Protein AF-A0AA44JVM0-F1 (afdb_monomer_lite)

Foldseek 3Di:
DDPVVVVVVCVVCVQQKDFDDDVNHGPDIDHRPVRVVVVVVVVVVVVVVVVCVVCVPPDDDDDDPVVD

Sequence (68 aa):
MTSRILANIAISAYGESVTALNRNEPAFCYAPAEAYKLMMDRLEDLELISLVNERESEESISVDIDDL

Secondary structure (DSSP, 8-state):
--THHHHHHHHHTTT--EEEEETTEEEEEE--HHHHHHHHHHHHHHHHHHHHHHHTTSPP----GGG-

pLDDT: mean 89.37, std 9.7, range [54.44, 98.44]

Structure (mmCIF, N/CA/C/O backbone):
data_AF-A0AA44JVM0-F1
#
_entry.id   AF-A0AA44JVM0-F1
#
loop_
_atom_site.group_PDB
_atom_site.id
_atom_site.type_symbol
_atom_site.label_atom_id
_atom_site.label_alt_id
_atom_site.label_comp_id
_atom_site.label_asym_id
_atom_site.label_entity_id
_atom_site.label_seq_id
_atom_site.pdbx_PDB_ins_code
_atom_site.Cartn_x
_atom_site.Cartn_y
_atom_site.Cartn_z
_atom_site.occupancy
_atom_site.B_iso_or_equiv
_atom_site.auth_seq_id
_atom_site.auth_comp_id
_atom_site.auth_asym_id
_atom_site.auth_atom_id
_atom_site.pdbx_PDB_model_num
ATOM 1 N N . MET A 1 1 ? 11.234 14.934 -24.349 1.00 54.44 1 MET A N 1
ATOM 2 C CA . MET A 1 1 ? 11.016 13.489 -24.120 1.00 54.44 1 MET A CA 1
ATOM 3 C C . MET A 1 1 ? 9.623 13.143 -24.607 1.00 54.44 1 MET A C 1
ATOM 5 O O . MET A 1 1 ? 8.651 13.611 -24.036 1.00 54.44 1 MET A O 1
ATOM 9 N N . THR A 1 2 ? 9.515 12.441 -25.729 1.00 55.97 2 THR A N 1
ATOM 10 C CA . THR A 1 2 ? 8.236 12.165 -26.394 1.00 55.97 2 THR A CA 1
ATOM 11 C C . THR A 1 2 ? 7.476 11.071 -25.633 1.00 55.97 2 THR A C 1
ATOM 13 O O . THR A 1 2 ? 8.052 10.023 -25.349 1.00 55.97 2 THR A O 1
ATOM 16 N N . SER A 1 3 ? 6.186 11.293 -25.348 1.00 63.84 3 SER A N 1
ATOM 17 C CA . SER A 1 3 ? 5.255 10.391 -24.626 1.00 63.84 3 SER A CA 1
ATOM 18 C C . SER A 1 3 ? 5.313 8.905 -25.053 1.00 63.84 3 SER A C 1
ATOM 20 O O . SER A 1 3 ? 5.060 8.006 -24.255 1.00 63.84 3 SER A O 1
ATOM 22 N N . ARG A 1 4 ? 5.750 8.626 -26.285 1.00 72.75 4 ARG A N 1
ATOM 23 C CA . ARG A 1 4 ? 5.816 7.288 -26.888 1.00 72.75 4 ARG A CA 1
ATOM 24 C C . ARG A 1 4 ? 6.828 6.321 -26.250 1.00 72.75 4 ARG A C 1
ATOM 26 O O . ARG A 1 4 ? 6.620 5.117 -26.316 1.00 72.75 4 ARG A O 1
ATOM 33 N N . ILE A 1 5 ? 7.914 6.814 -25.647 1.00 74.50 5 ILE A N 1
ATOM 34 C CA . ILE A 1 5 ? 8.939 5.942 -25.032 1.00 74.50 5 ILE A CA 1
ATOM 35 C C . ILE A 1 5 ? 8.435 5.355 -23.709 1.00 74.50 5 ILE A C 1
ATOM 37 O O . ILE A 1 5 ? 8.602 4.164 -23.467 1.00 74.50 5 ILE A O 1
ATOM 41 N N . LEU A 1 6 ? 7.770 6.170 -22.886 1.00 71.00 6 LEU A N 1
ATOM 42 C CA . LEU A 1 6 ? 7.223 5.731 -21.598 1.00 71.00 6 LEU A CA 1
ATOM 43 C C . LEU A 1 6 ? 6.138 4.663 -21.781 1.00 71.00 6 LEU A C 1
ATOM 45 O O . LEU A 1 6 ? 6.133 3.672 -21.058 1.00 71.00 6 LEU A O 1
ATOM 49 N N . ALA A 1 7 ? 5.281 4.821 -22.796 1.00 72.69 7 ALA A N 1
ATOM 50 C CA . ALA A 1 7 ? 4.266 3.825 -23.134 1.00 72.69 7 ALA A CA 1
ATOM 51 C C . ALA A 1 7 ? 4.886 2.465 -23.501 1.00 72.69 7 ALA A C 1
ATOM 53 O O . ALA A 1 7 ? 4.433 1.430 -23.021 1.00 72.69 7 ALA A O 1
ATOM 54 N N . ASN A 1 8 ? 5.961 2.458 -24.295 1.00 78.44 8 ASN A N 1
ATOM 55 C CA . ASN A 1 8 ? 6.641 1.213 -24.658 1.00 78.44 8 ASN A CA 1
ATOM 56 C C . ASN A 1 8 ? 7.304 0.537 -23.452 1.00 78.44 8 ASN A C 1
ATOM 58 O O . ASN A 1 8 ? 7.244 -0.685 -23.350 1.00 78.44 8 ASN A O 1
ATOM 62 N N . ILE A 1 9 ? 7.899 1.312 -22.538 1.00 77.94 9 ILE A N 1
ATOM 63 C CA . ILE A 1 9 ? 8.501 0.777 -21.307 1.00 77.94 9 ILE A CA 1
ATOM 64 C C . ILE A 1 9 ? 7.430 0.086 -20.459 1.00 77.94 9 ILE A C 1
ATOM 66 O O . ILE A 1 9 ? 7.616 -1.070 -20.083 1.00 77.94 9 ILE A O 1
ATOM 70 N N . ALA A 1 10 ? 6.291 0.747 -20.238 1.00 77.00 10 ALA A N 1
ATOM 71 C CA . ALA A 1 10 ? 5.168 0.185 -19.491 1.00 77.00 10 ALA A CA 1
ATOM 72 C C . ALA A 1 10 ? 4.635 -1.119 -20.114 1.00 77.00 10 ALA A C 1
ATOM 74 O O . ALA A 1 10 ? 4.396 -2.089 -19.401 1.00 77.00 10 ALA A O 1
ATOM 75 N N . ILE A 1 11 ? 4.507 -1.177 -21.446 1.00 80.44 11 ILE A N 1
ATOM 76 C CA . ILE A 1 11 ? 4.064 -2.387 -22.162 1.00 80.44 11 ILE A CA 1
ATOM 77 C C . ILE A 1 11 ? 5.099 -3.517 -22.036 1.00 80.44 11 ILE A C 1
ATOM 79 O O . ILE A 1 11 ? 4.735 -4.669 -21.816 1.00 80.44 11 ILE A O 1
ATOM 83 N N . SER A 1 12 ? 6.392 -3.198 -22.145 1.00 83.56 12 SER A N 1
ATOM 84 C CA . SER A 1 12 ? 7.480 -4.183 -22.044 1.00 83.56 12 SER A CA 1
ATOM 85 C C . SER A 1 12 ? 7.730 -4.704 -20.628 1.00 83.56 12 SER A C 1
ATOM 87 O O . SER A 1 12 ? 8.469 -5.669 -20.463 1.00 83.56 12 SER A O 1
ATOM 89 N N . ALA A 1 13 ? 7.133 -4.076 -19.614 1.00 83.56 13 ALA A N 1
ATOM 90 C CA . ALA A 1 13 ? 7.286 -4.467 -18.220 1.00 83.56 13 ALA A CA 1
ATOM 91 C C . ALA A 1 13 ? 6.460 -5.707 -17.843 1.00 83.56 13 ALA A C 1
ATOM 93 O O . ALA A 1 13 ? 6.557 -6.164 -16.714 1.00 83.56 13 ALA A O 1
ATOM 94 N N . TYR A 1 14 ? 5.632 -6.243 -18.750 1.00 83.25 14 TYR A N 1
ATOM 95 C CA . TYR A 1 14 ? 4.802 -7.436 -18.512 1.00 83.25 14 TYR A CA 1
ATOM 96 C C . TYR A 1 14 ? 3.947 -7.371 -17.232 1.00 83.25 14 TYR A C 1
ATOM 98 O O . TYR A 1 14 ? 3.685 -8.390 -16.604 1.00 83.25 14 TYR A O 1
ATOM 106 N N . GLY A 1 15 ? 3.490 -6.172 -16.858 1.00 83.25 15 GLY A N 1
ATOM 107 C CA . GLY A 1 15 ? 2.688 -5.969 -15.648 1.00 83.25 15 GLY A CA 1
ATOM 108 C C . GLY A 1 15 ? 3.497 -5.777 -14.365 1.00 83.25 15 GLY A C 1
ATOM 109 O O . GLY A 1 15 ? 2.896 -5.676 -13.305 1.00 83.25 15 GLY A O 1
ATOM 110 N N . GLU A 1 16 ? 4.822 -5.668 -14.447 1.00 88.00 16 GLU A N 1
ATOM 111 C CA . GLU A 1 16 ? 5.698 -5.353 -13.316 1.00 88.00 16 GLU A CA 1
ATOM 112 C C . GLU A 1 16 ? 5.944 -3.843 -13.170 1.00 88.00 16 GLU A C 1
ATOM 114 O O . GLU A 1 16 ? 5.766 -3.051 -14.104 1.00 88.00 16 GLU A O 1
ATOM 119 N N . SER A 1 17 ? 6.386 -3.434 -11.978 1.00 91.06 17 SER A N 1
ATOM 120 C CA . SER A 1 17 ? 6.823 -2.055 -11.723 1.00 91.06 17 SER A CA 1
ATOM 121 C C . SER A 1 17 ? 8.202 -1.782 -12.326 1.00 91.06 17 SER A C 1
ATOM 123 O O . SER A 1 17 ? 9.075 -2.648 -12.338 1.00 91.06 17 SER A O 1
ATOM 125 N N . VAL A 1 18 ? 8.424 -0.555 -12.804 1.00 90.50 18 VAL 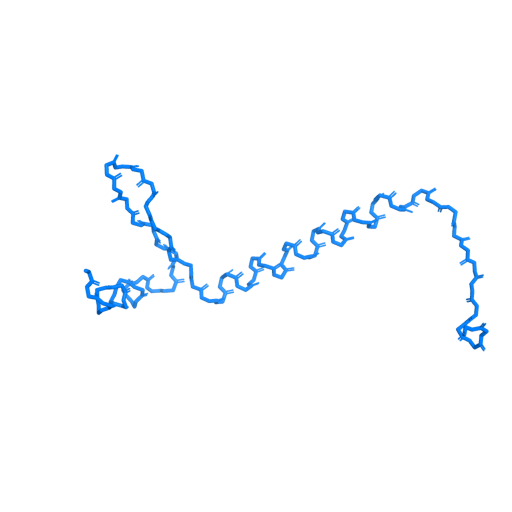A N 1
ATOM 126 C CA . VAL A 1 18 ? 9.692 -0.135 -13.423 1.00 90.50 18 VAL A CA 1
ATOM 127 C C . VAL A 1 18 ? 10.172 1.177 -12.824 1.00 90.50 18 VAL A C 1
ATOM 129 O O . VAL A 1 18 ? 9.414 2.139 -12.742 1.00 90.50 18 VAL A O 1
ATOM 132 N N . THR A 1 19 ? 11.463 1.255 -12.509 1.00 91.31 19 THR A N 1
ATOM 133 C CA . THR A 1 19 ? 12.116 2.485 -12.046 1.00 91.31 19 THR A CA 1
ATOM 134 C C . THR A 1 19 ? 13.166 2.933 -13.057 1.00 91.31 19 THR A C 1
ATOM 136 O O . THR A 1 19 ? 14.092 2.190 -13.379 1.00 91.31 19 THR A O 1
ATOM 139 N N . ALA A 1 20 ? 13.048 4.162 -13.554 1.00 88.81 20 ALA A N 1
ATOM 140 C CA . ALA A 1 20 ? 14.065 4.801 -14.378 1.00 88.81 20 ALA A CA 1
ATOM 141 C C . ALA A 1 20 ? 15.063 5.553 -13.490 1.00 88.81 20 ALA A C 1
ATOM 143 O O . ALA A 1 20 ? 14.675 6.391 -12.672 1.00 88.81 20 ALA A O 1
ATOM 144 N N . LEU A 1 21 ? 16.353 5.268 -13.682 1.00 93.25 21 LEU A N 1
ATOM 145 C CA . LEU A 1 21 ? 17.440 5.876 -12.918 1.00 93.25 21 LEU A CA 1
ATOM 146 C C . LEU A 1 21 ? 18.129 6.992 -13.713 1.00 93.25 21 LEU A C 1
ATOM 148 O O . LEU A 1 21 ? 18.351 6.870 -14.918 1.00 93.25 21 LEU A O 1
ATOM 152 N N . ASN A 1 22 ? 18.538 8.054 -13.024 1.00 91.38 22 ASN A N 1
ATOM 153 C CA . ASN A 1 22 ? 19.435 9.089 -13.523 1.00 91.38 22 ASN A CA 1
ATOM 154 C C . ASN A 1 22 ? 20.644 9.170 -12.589 1.00 91.38 22 ASN A C 1
ATOM 156 O O . ASN A 1 22 ? 20.487 9.449 -11.408 1.00 91.38 22 ASN A O 1
ATOM 160 N N . ARG A 1 23 ? 21.854 8.919 -13.106 1.00 93.75 23 ARG A N 1
ATOM 161 C CA . ARG A 1 23 ? 23.085 8.836 -12.289 1.00 93.75 23 ARG A CA 1
ATOM 162 C C . ARG A 1 23 ? 22.945 7.867 -11.102 1.00 93.75 23 ARG A C 1
ATOM 164 O O . ARG A 1 23 ? 23.424 8.155 -10.015 1.00 93.75 23 ARG A O 1
ATOM 171 N N . ASN A 1 24 ? 22.311 6.719 -11.349 1.00 92.12 24 ASN A N 1
ATOM 172 C CA . ASN A 1 24 ? 21.988 5.676 -10.365 1.00 92.12 24 ASN A CA 1
ATOM 173 C C . ASN A 1 24 ? 20.970 6.072 -9.282 1.00 92.12 24 ASN A C 1
ATOM 175 O O . ASN A 1 24 ? 20.684 5.253 -8.418 1.00 92.12 24 ASN A O 1
ATOM 179 N N . GLU A 1 25 ? 20.364 7.256 -9.372 1.00 94.31 25 GLU A N 1
ATOM 180 C CA . GLU A 1 25 ? 19.292 7.687 -8.474 1.00 94.31 25 GLU A CA 1
ATOM 181 C C . GLU A 1 25 ? 17.917 7.524 -9.143 1.00 94.31 25 GLU A C 1
ATOM 183 O O . GLU A 1 25 ? 17.792 7.817 -10.339 1.00 94.31 25 GLU A O 1
ATOM 188 N N . PRO A 1 26 ? 16.868 7.085 -8.423 1.00 92.38 26 PRO A N 1
ATOM 189 C CA . PRO A 1 26 ? 15.507 7.028 -8.952 1.00 92.38 26 PRO A CA 1
ATOM 190 C C . PRO A 1 26 ? 15.031 8.399 -9.438 1.00 92.38 26 PRO A C 1
ATOM 192 O O . PRO A 1 26 ? 14.923 9.349 -8.669 1.00 92.38 26 PRO A O 1
ATOM 195 N N . ALA A 1 27 ? 14.728 8.500 -10.730 1.00 92.00 27 ALA A N 1
ATOM 196 C CA . ALA A 1 27 ? 14.226 9.726 -11.348 1.00 92.00 27 ALA A CA 1
ATOM 197 C C . ALA A 1 27 ? 12.736 9.636 -11.700 1.00 92.00 27 ALA A C 1
ATOM 199 O O . ALA A 1 27 ? 12.057 10.656 -11.784 1.00 92.00 27 ALA A O 1
ATOM 200 N N . PHE A 1 28 ? 12.232 8.422 -11.934 1.00 88.62 28 PHE A N 1
ATOM 201 C CA . PHE A 1 28 ? 10.831 8.160 -12.245 1.00 88.62 28 PHE A CA 1
ATOM 202 C C . PHE A 1 28 ? 10.472 6.710 -11.916 1.00 88.62 28 PHE A C 1
ATOM 204 O O . PHE A 1 28 ? 11.262 5.807 -12.191 1.00 88.62 28 PHE A O 1
ATOM 211 N N . CYS A 1 29 ? 9.263 6.487 -11.403 1.00 89.19 29 CYS A N 1
ATOM 212 C CA . CYS A 1 29 ? 8.717 5.159 -11.141 1.00 89.19 29 CYS A CA 1
ATOM 213 C C . CYS A 1 29 ? 7.390 4.985 -11.887 1.00 89.19 29 CYS A C 1
ATOM 215 O O . CYS A 1 29 ? 6.514 5.846 -11.834 1.00 89.19 29 CYS A O 1
ATOM 217 N N . TYR A 1 30 ? 7.244 3.849 -12.557 1.00 89.94 30 TYR A N 1
ATOM 218 C CA . TYR A 1 30 ? 6.003 3.342 -13.118 1.00 89.94 30 TYR A CA 1
ATOM 219 C C . TYR A 1 30 ? 5.519 2.188 -12.242 1.00 89.94 30 TYR A C 1
ATOM 221 O O . TYR A 1 30 ? 6.246 1.213 -12.048 1.00 89.94 30 TYR A O 1
ATOM 229 N N . ALA A 1 31 ? 4.288 2.296 -11.751 1.00 90.56 31 ALA A N 1
ATOM 230 C CA . ALA A 1 31 ? 3.574 1.207 -11.103 1.00 90.56 31 ALA A CA 1
ATOM 231 C C . ALA A 1 31 ? 2.353 0.838 -11.967 1.00 90.56 31 ALA A C 1
ATOM 233 O O . ALA A 1 31 ? 1.636 1.744 -12.408 1.00 90.56 31 ALA A O 1
ATOM 234 N N . PRO A 1 32 ? 2.091 -0.456 -12.220 1.00 91.12 32 PRO A N 1
ATOM 235 C CA . PRO A 1 32 ? 0.863 -0.902 -12.869 1.00 91.12 32 PRO A CA 1
ATOM 236 C C . PRO A 1 32 ? -0.369 -0.415 -12.105 1.00 91.12 32 PRO A C 1
ATOM 238 O O . PRO A 1 32 ? -0.378 -0.421 -10.876 1.00 91.12 32 PRO A O 1
ATOM 241 N N . ALA A 1 33 ? -1.430 -0.038 -12.823 1.00 90.81 33 ALA A N 1
ATOM 242 C CA . ALA A 1 33 ? -2.638 0.519 -12.209 1.00 90.81 33 ALA A CA 1
ATOM 243 C C . ALA A 1 33 ? -3.264 -0.417 -11.159 1.00 90.81 33 ALA A C 1
ATOM 245 O O . ALA A 1 33 ? -3.672 0.042 -10.097 1.00 90.81 33 ALA A O 1
ATOM 246 N N . GLU A 1 34 ? -3.300 -1.723 -11.430 1.00 92.31 34 GLU A N 1
ATOM 247 C CA . GLU A 1 34 ? -3.828 -2.722 -10.494 1.00 92.31 34 GLU A CA 1
ATOM 248 C C . GLU A 1 34 ? -2.965 -2.840 -9.232 1.00 92.31 34 GLU A C 1
ATOM 250 O O . GLU A 1 34 ? -3.494 -2.821 -8.124 1.00 92.31 34 GLU A O 1
ATOM 255 N N . ALA A 1 35 ? -1.638 -2.874 -9.391 1.00 92.00 35 ALA A N 1
ATOM 256 C CA . ALA A 1 35 ? -0.704 -2.927 -8.271 1.00 92.00 35 ALA A CA 1
ATOM 257 C C . ALA A 1 35 ? -0.767 -1.652 -7.415 1.00 92.00 35 ALA A C 1
ATOM 259 O O . ALA A 1 35 ? -0.793 -1.731 -6.190 1.00 92.00 35 ALA A O 1
ATOM 260 N N . TYR A 1 36 ? -0.839 -0.479 -8.053 1.00 93.62 36 TYR A N 1
ATOM 261 C CA . TYR A 1 36 ? -0.992 0.797 -7.358 1.00 93.62 36 TYR A CA 1
ATOM 262 C C . TYR A 1 36 ? -2.311 0.865 -6.590 1.00 93.62 36 TYR A C 1
ATOM 264 O O . TYR A 1 36 ? -2.317 1.249 -5.425 1.00 93.62 36 TYR A O 1
ATOM 272 N N . LYS A 1 37 ? -3.419 0.453 -7.218 1.00 96.00 37 LYS A N 1
ATOM 273 C CA . LYS A 1 37 ? -4.726 0.415 -6.564 1.00 96.00 37 LYS A CA 1
ATOM 274 C C . LYS A 1 37 ? -4.706 -0.515 -5.355 1.00 96.00 37 LYS A C 1
ATOM 276 O O . LYS A 1 37 ? -5.068 -0.089 -4.271 1.00 96.00 37 LYS A O 1
ATOM 281 N N . LEU A 1 38 ? -4.210 -1.742 -5.519 1.00 96.56 38 LEU A N 1
ATOM 282 C CA . LEU A 1 38 ? -4.101 -2.693 -4.416 1.00 96.56 38 LEU A CA 1
ATOM 283 C C . LEU A 1 38 ? -3.247 -2.135 -3.270 1.00 96.56 38 LEU A C 1
ATOM 285 O O . LEU A 1 38 ? -3.592 -2.316 -2.109 1.00 96.56 38 LEU A O 1
ATOM 289 N N . MET A 1 39 ? -2.140 -1.457 -3.581 1.00 96.06 39 MET A N 1
ATOM 290 C CA . MET A 1 39 ? -1.305 -0.811 -2.569 1.00 96.06 39 MET A CA 1
ATOM 291 C C . MET A 1 39 ? -2.076 0.274 -1.804 1.00 96.06 39 MET A C 1
ATOM 293 O O . MET A 1 39 ? -1.957 0.333 -0.584 1.00 96.06 39 MET A O 1
ATOM 297 N N . MET A 1 40 ? -2.859 1.102 -2.501 1.00 97.25 40 MET A N 1
ATOM 298 C CA . MET A 1 40 ? -3.665 2.151 -1.870 1.00 97.25 40 MET A CA 1
ATOM 299 C C . MET A 1 40 ? -4.800 1.583 -1.024 1.00 97.25 40 MET A C 1
ATOM 301 O O . MET A 1 40 ? -4.907 1.965 0.136 1.00 97.25 40 MET A O 1
ATOM 305 N N . ASP A 1 41 ? -5.545 0.601 -1.538 1.00 97.94 41 ASP A N 1
ATOM 306 C CA . ASP A 1 41 ? -6.608 -0.079 -0.787 1.00 97.94 41 ASP A CA 1
ATOM 307 C C . ASP A 1 41 ? -6.053 -0.642 0.544 1.00 97.94 41 ASP A C 1
ATOM 309 O O . ASP A 1 41 ? -6.654 -0.503 1.605 1.00 97.94 41 ASP A O 1
ATOM 313 N N . ARG A 1 42 ? -4.842 -1.219 0.523 1.00 97.94 42 ARG A N 1
ATOM 314 C CA . ARG A 1 42 ? -4.182 -1.736 1.736 1.00 97.94 42 ARG A CA 1
ATOM 315 C C . ARG A 1 42 ? -3.674 -0.651 2.675 1.00 97.94 42 ARG A C 1
A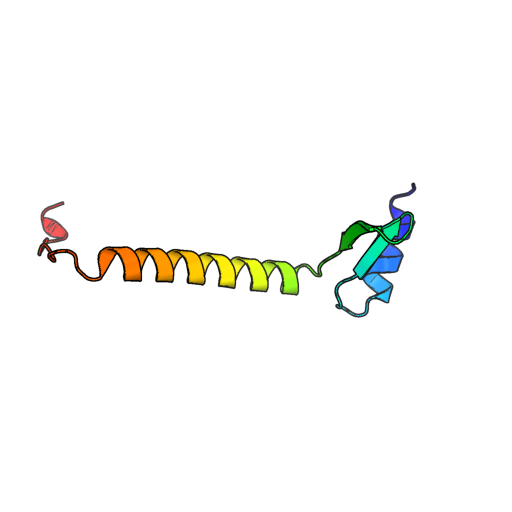TOM 317 O O . ARG A 1 42 ? -3.599 -0.895 3.876 1.00 97.94 42 ARG A O 1
ATOM 324 N N . LEU A 1 43 ? -3.263 0.498 2.148 1.00 98.31 43 LEU A N 1
ATOM 325 C CA . LEU A 1 43 ? -2.821 1.614 2.976 1.00 98.31 43 LEU A CA 1
ATOM 326 C C . LEU A 1 43 ? -4.005 2.208 3.745 1.00 98.31 43 LEU A C 1
ATOM 328 O O . LEU A 1 43 ? -3.886 2.424 4.947 1.00 98.31 43 LEU A O 1
ATOM 332 N N . GLU A 1 44 ? -5.148 2.371 3.080 1.00 98.12 44 GLU A N 1
ATOM 333 C CA . GLU A 1 44 ? -6.401 2.804 3.708 1.00 98.12 44 GLU A CA 1
ATOM 334 C C . GLU A 1 44 ? -6.833 1.837 4.825 1.00 98.12 44 GLU A C 1
ATOM 336 O O . GLU A 1 44 ? -7.157 2.273 5.931 1.00 98.12 44 GLU A O 1
ATOM 341 N N . ASP A 1 45 ? -6.743 0.521 4.590 1.00 98.25 45 ASP A N 1
ATOM 342 C CA . ASP A 1 45 ? -7.008 -0.489 5.625 1.00 98.25 45 ASP A CA 1
ATOM 343 C C . ASP A 1 45 ? -6.093 -0.318 6.854 1.00 98.25 45 ASP A C 1
ATOM 345 O O . ASP A 1 45 ? -6.543 -0.437 7.996 1.00 98.25 45 ASP A O 1
ATOM 349 N N . LEU A 1 46 ? -4.799 -0.042 6.648 1.00 98.44 46 LEU A N 1
ATOM 350 C CA . LEU A 1 46 ? -3.834 0.148 7.740 1.00 98.44 46 LEU A CA 1
ATOM 351 C C . LEU A 1 46 ? -4.108 1.421 8.545 1.00 98.44 46 LEU A C 1
ATOM 353 O O . LEU A 1 46 ? -3.952 1.413 9.769 1.00 98.44 46 LEU A O 1
ATOM 357 N N . GLU A 1 47 ? -4.516 2.501 7.883 1.00 98.00 47 GLU A N 1
ATOM 358 C CA . GLU A 1 47 ? -4.925 3.736 8.554 1.00 98.00 47 GLU A CA 1
ATOM 359 C C . GLU A 1 47 ? -6.176 3.501 9.406 1.00 98.00 47 GLU A C 1
ATOM 361 O O . GLU A 1 47 ? -6.217 3.910 10.569 1.00 98.00 47 GLU A O 1
ATOM 366 N N . LEU A 1 48 ? -7.156 2.756 8.883 1.00 97.75 48 LEU A N 1
ATOM 367 C CA . LEU A 1 48 ? -8.360 2.404 9.631 1.00 97.75 48 LEU A CA 1
ATOM 368 C C . LEU A 1 48 ? -8.043 1.517 10.843 1.00 97.75 48 LEU A C 1
ATOM 370 O O . LEU A 1 48 ? -8.554 1.762 11.934 1.00 97.75 48 LEU A O 1
ATOM 374 N N . ILE A 1 49 ? -7.169 0.520 10.683 1.00 98.06 49 ILE A N 1
ATOM 375 C CA . ILE A 1 49 ? -6.692 -0.314 11.797 1.00 98.06 49 ILE A CA 1
ATOM 376 C C . ILE A 1 49 ? -5.981 0.545 12.847 1.00 98.06 49 ILE A C 1
ATOM 378 O O . ILE A 1 49 ? -6.184 0.347 14.043 1.00 98.06 49 ILE A O 1
ATOM 382 N N . SER A 1 50 ? -5.165 1.509 12.419 1.00 97.81 50 SER A N 1
ATOM 383 C CA . SER A 1 50 ? -4.470 2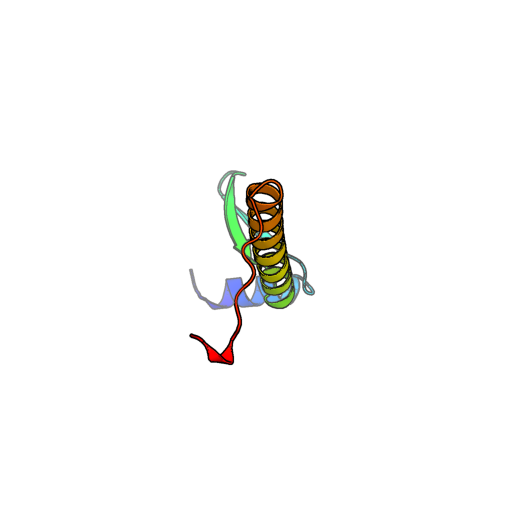.415 13.337 1.00 97.81 50 SER A CA 1
ATOM 384 C C . SER A 1 50 ? -5.464 3.235 14.160 1.00 97.81 50 SER A C 1
ATOM 386 O O . SER A 1 50 ? -5.341 3.278 15.380 1.00 97.81 50 SER A O 1
ATOM 388 N N . LEU A 1 51 ? -6.510 3.774 13.524 1.00 96.94 51 LEU A N 1
ATOM 389 C CA . LEU A 1 51 ? -7.583 4.490 14.215 1.00 96.94 51 LEU A CA 1
ATOM 390 C C . LEU A 1 51 ? -8.329 3.596 15.217 1.00 96.94 51 LEU A C 1
ATOM 392 O O . LEU A 1 51 ? -8.644 4.034 16.322 1.00 96.94 51 LEU A O 1
ATOM 396 N N . VAL A 1 52 ? -8.616 2.345 14.849 1.00 96.31 52 VAL A N 1
ATOM 397 C CA . VAL A 1 52 ? -9.244 1.379 15.763 1.00 96.31 52 VAL A CA 1
ATOM 398 C C . VAL A 1 52 ? -8.356 1.140 16.981 1.00 96.31 52 VAL A C 1
ATOM 400 O O . VAL A 1 52 ? -8.846 1.229 18.102 1.00 96.31 52 VAL A O 1
ATOM 403 N N . ASN A 1 53 ? -7.059 0.903 16.778 1.00 96.81 53 ASN A N 1
ATOM 404 C CA . ASN A 1 53 ? -6.111 0.655 17.866 1.00 96.81 53 ASN A CA 1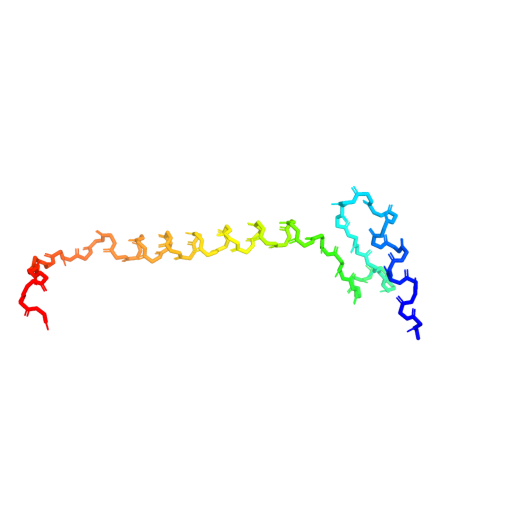
ATOM 405 C C . ASN A 1 53 ? -5.960 1.872 18.790 1.00 96.81 53 ASN A C 1
ATOM 407 O O . ASN A 1 53 ? -5.896 1.720 20.007 1.00 96.81 53 ASN A O 1
ATOM 411 N N . GLU A 1 54 ? -5.925 3.086 18.234 1.00 96.50 54 GLU A N 1
ATOM 412 C CA . GLU A 1 54 ? -5.871 4.326 19.020 1.00 96.50 54 GLU A CA 1
ATOM 413 C C . GLU A 1 54 ? -7.089 4.475 19.940 1.00 96.50 54 GLU A C 1
ATOM 415 O O . GLU A 1 54 ? -6.964 4.949 21.069 1.00 96.50 54 GLU A O 1
ATOM 420 N N . ARG A 1 55 ? -8.259 4.031 19.470 1.00 95.50 55 ARG A N 1
ATOM 421 C CA . ARG A 1 55 ? -9.545 4.185 20.161 1.00 95.50 55 ARG A CA 1
ATOM 422 C C . ARG A 1 55 ? -9.967 2.954 20.962 1.00 95.50 55 ARG A C 1
ATOM 424 O O . ARG A 1 55 ? -10.986 3.004 21.641 1.00 95.50 55 ARG A O 1
ATOM 431 N N . GLU A 1 56 ? -9.201 1.865 20.918 1.00 94.69 56 GLU A N 1
ATOM 432 C CA . GLU A 1 56 ? -9.569 0.572 21.516 1.00 94.69 56 GLU A CA 1
ATOM 433 C C . GLU A 1 56 ? -9.806 0.668 23.032 1.00 94.69 56 GLU A C 1
ATOM 435 O O . GLU A 1 56 ? -10.645 -0.039 23.585 1.00 94.69 56 GLU A O 1
ATOM 440 N N . SER A 1 57 ? -9.082 1.567 23.703 1.00 94.12 57 SER A N 1
ATOM 441 C CA . SER A 1 57 ? -9.174 1.767 25.155 1.00 94.12 57 SER A CA 1
ATOM 442 C C . SER A 1 57 ? -10.182 2.834 25.598 1.00 94.12 57 SER A C 1
ATOM 444 O O . SER A 1 57 ? -10.336 3.056 26.800 1.00 94.12 57 SER A O 1
ATOM 446 N N . GLU A 1 58 ? -10.854 3.511 24.663 1.00 95.25 58 GLU A N 1
ATOM 447 C CA . GLU A 1 58 ? -11.840 4.541 24.992 1.00 95.25 58 GLU A CA 1
ATOM 448 C C . GLU A 1 58 ? -13.144 3.931 25.533 1.00 95.25 58 GLU A C 1
ATOM 450 O O . GLU A 1 58 ? -13.535 2.817 25.180 1.00 95.25 58 GLU A O 1
ATOM 455 N N . GLU A 1 59 ? -13.854 4.675 26.386 1.00 94.25 59 GLU A N 1
ATOM 456 C CA . GLU A 1 59 ? -15.171 4.247 26.861 1.00 94.25 59 GLU A CA 1
ATOM 457 C C . GLU A 1 59 ? -16.187 4.230 25.709 1.00 94.25 59 GLU A C 1
ATOM 459 O O . GLU A 1 59 ? -16.377 5.218 24.997 1.00 94.25 59 GLU A O 1
ATOM 464 N N . SER A 1 60 ? -16.886 3.106 25.544 1.00 92.00 60 SER A N 1
ATOM 465 C CA . SER A 1 60 ? -17.968 2.985 24.570 1.00 92.00 60 SER A CA 1
ATOM 466 C C . SER A 1 60 ? -19.223 3.707 25.059 1.00 92.00 60 SER A C 1
ATOM 468 O O . SER A 1 60 ? -19.705 3.434 26.161 1.00 92.00 60 SER A O 1
ATOM 470 N N . ILE A 1 61 ? -19.809 4.551 24.213 1.00 91.31 61 ILE A N 1
ATOM 471 C CA . ILE A 1 61 ? -21.087 5.213 24.484 1.00 91.31 61 ILE A CA 1
ATOM 472 C C . ILE A 1 61 ? -22.168 4.526 23.649 1.00 91.31 61 ILE A C 1
ATOM 474 O O . ILE A 1 61 ? -22.062 4.457 22.426 1.00 91.31 61 ILE A O 1
ATOM 478 N N . SER A 1 62 ? -23.208 4.013 24.307 1.00 92.75 62 SER A N 1
ATOM 479 C CA . SER A 1 62 ? -24.377 3.458 23.619 1.00 92.75 62 SER A CA 1
ATOM 480 C C . SER A 1 62 ? -25.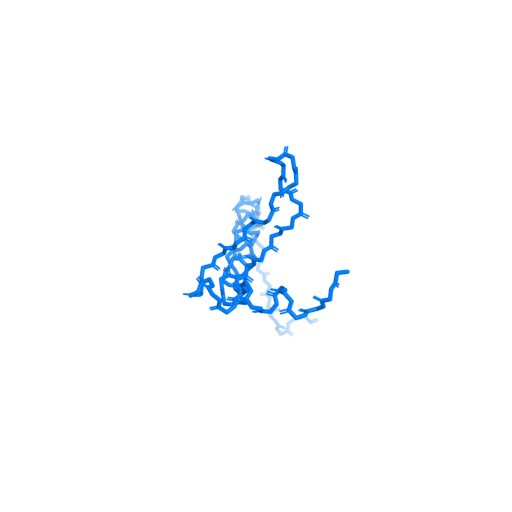226 4.594 23.058 1.00 92.75 62 SER A C 1
ATOM 482 O O . SER A 1 62 ? -25.610 5.494 23.803 1.00 92.75 62 SER A O 1
ATOM 484 N N . VAL A 1 63 ? -25.546 4.526 21.770 1.00 92.44 63 VAL A N 1
ATOM 485 C CA . VAL A 1 63 ? -26.425 5.475 21.074 1.00 92.44 63 VAL A CA 1
ATOM 486 C C . VAL A 1 63 ? -27.489 4.701 20.299 1.00 92.44 63 VAL A C 1
ATOM 488 O O . VAL A 1 63 ? -27.202 3.614 19.794 1.00 92.44 63 VAL A O 1
ATOM 491 N N . ASP A 1 64 ? -28.704 5.240 20.231 1.00 94.62 64 ASP A N 1
ATOM 492 C CA . ASP A 1 64 ? -29.754 4.757 19.332 1.00 94.62 64 ASP A CA 1
ATOM 493 C C . ASP A 1 64 ? -29.702 5.578 18.037 1.00 94.62 64 ASP A C 1
ATOM 495 O O . ASP A 1 64 ? -29.524 6.795 18.078 1.00 94.62 64 ASP A O 1
ATOM 499 N N . ILE A 1 65 ? -29.806 4.916 16.885 1.00 93.25 65 ILE A N 1
ATOM 500 C CA . ILE A 1 65 ? -29.764 5.595 15.587 1.00 93.25 65 ILE A CA 1
ATOM 501 C C . ILE A 1 65 ? -31.062 6.347 15.293 1.00 93.25 65 ILE A C 1
ATOM 503 O O . ILE A 1 65 ? -31.033 7.315 14.539 1.00 93.25 65 ILE A O 1
ATOM 507 N N . ASP A 1 66 ? -32.171 5.925 15.907 1.00 95.00 66 ASP A N 1
ATOM 508 C CA . ASP A 1 66 ? -33.467 6.593 15.783 1.00 95.00 66 ASP A CA 1
ATOM 509 C C . ASP A 1 66 ? -33.527 7.908 16.598 1.00 95.00 66 ASP A C 1
ATOM 511 O O . ASP A 1 66 ? -34.439 8.713 16.399 1.00 95.00 66 ASP A O 1
ATOM 515 N N . ASP A 1 67 ? -32.535 8.150 17.468 1.00 89.94 67 ASP A N 1
ATOM 516 C CA . ASP A 1 67 ? -32.402 9.342 18.321 1.00 89.94 67 ASP A CA 1
ATOM 517 C C . ASP A 1 67 ? -31.393 10.394 17.782 1.00 89.94 67 ASP A C 1
ATOM 519 O O . ASP A 1 67 ? -31.141 11.401 18.454 1.00 89.94 67 ASP A O 1
ATOM 523 N N . LEU A 1 68 ? -30.801 10.176 16.594 1.00 79.00 68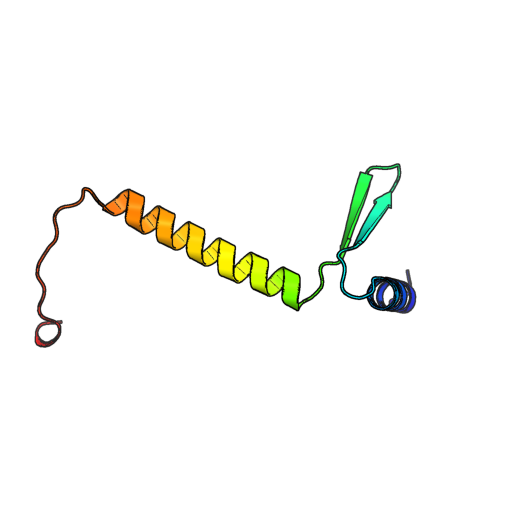 LEU A N 1
ATOM 524 C CA . LEU A 1 68 ? -29.851 11.086 15.913 1.00 79.00 68 LEU A CA 1
ATOM 525 C C . LEU A 1 68 ? -30.537 12.029 14.911 1.00 79.00 68 LEU A C 1
ATOM 527 O O . LEU A 1 68 ? -30.124 13.214 14.864 1.00 79.00 68 LEU A O 1
#

Radius of gyration: 21.57 Å; chains: 1; bounding box: 57×21×54 Å